Protein AF-A0A6B3D639-F1 (afdb_monomer_lite)

Structure (mmCIF, N/CA/C/O backbone):
data_AF-A0A6B3D639-F1
#
_entry.id   AF-A0A6B3D639-F1
#
loop_
_atom_site.group_PDB
_atom_site.id
_atom_site.type_symbol
_atom_site.label_atom_id
_atom_site.label_alt_id
_atom_site.label_comp_id
_atom_site.label_asym_id
_atom_site.label_entity_id
_atom_site.label_seq_id
_atom_site.pdbx_PDB_ins_code
_atom_site.Cartn_x
_atom_site.Cartn_y
_atom_site.Cartn_z
_atom_site.occupancy
_atom_site.B_iso_or_equiv
_atom_site.auth_seq_id
_atom_site.auth_comp_id
_atom_site.auth_asym_id
_atom_site.auth_atom_id
_atom_site.pdbx_PDB_model_num
ATOM 1 N N . THR A 1 1 ? 14.956 -3.664 10.866 1.00 73.38 1 THR A N 1
ATOM 2 C CA . THR A 1 1 ? 16.010 -3.058 10.020 1.00 73.38 1 THR A CA 1
ATOM 3 C C . THR A 1 1 ? 16.215 -3.821 8.718 1.00 73.38 1 THR A C 1
ATOM 5 O O . THR A 1 1 ? 16.118 -3.193 7.675 1.00 73.38 1 THR A O 1
ATOM 8 N N . GLY A 1 2 ? 16.389 -5.152 8.731 1.00 88.00 2 GLY A N 1
ATOM 9 C CA . GLY A 1 2 ? 16.582 -5.947 7.500 1.00 88.00 2 GLY A CA 1
ATOM 10 C C . GLY A 1 2 ? 15.487 -5.789 6.432 1.00 88.00 2 GLY A C 1
ATOM 11 O O . GLY A 1 2 ? 15.803 -5.559 5.270 1.00 88.00 2 GLY A O 1
ATOM 12 N N . ILE A 1 3 ? 14.206 -5.806 6.827 1.00 86.38 3 ILE A N 1
ATOM 13 C CA . ILE A 1 3 ? 13.071 -5.631 5.896 1.00 86.38 3 ILE A CA 1
ATOM 14 C C . ILE A 1 3 ? 13.111 -4.258 5.208 1.00 86.38 3 ILE A C 1
ATOM 16 O O . ILE A 1 3 ? 12.906 -4.170 4.004 1.00 86.38 3 ILE A O 1
ATOM 20 N N . GLY A 1 4 ? 13.431 -3.192 5.947 1.00 86.88 4 GLY A N 1
ATOM 21 C CA . GLY A 1 4 ? 13.510 -1.841 5.381 1.00 86.88 4 GLY A CA 1
ATOM 22 C C . GLY A 1 4 ? 14.620 -1.706 4.338 1.00 86.88 4 GLY A C 1
ATOM 23 O O . GLY A 1 4 ? 14.393 -1.150 3.268 1.00 86.88 4 GLY A O 1
ATOM 24 N N . ILE A 1 5 ? 15.797 -2.281 4.610 1.00 93.69 5 ILE A N 1
ATOM 25 C CA . ILE A 1 5 ? 16.920 -2.286 3.660 1.00 93.69 5 ILE A CA 1
ATOM 26 C C . ILE A 1 5 ? 16.566 -3.105 2.413 1.00 93.69 5 ILE A C 1
ATOM 28 O O . ILE A 1 5 ? 16.812 -2.655 1.297 1.00 93.69 5 ILE A O 1
ATOM 32 N N . ALA A 1 6 ? 15.942 -4.273 2.582 1.00 92.62 6 ALA A N 1
ATOM 33 C CA . ALA A 1 6 ? 15.509 -5.100 1.459 1.00 92.62 6 ALA A CA 1
ATOM 34 C C . ALA A 1 6 ? 14.488 -4.372 0.565 1.00 92.62 6 ALA A C 1
ATOM 36 O O . ALA A 1 6 ? 14.640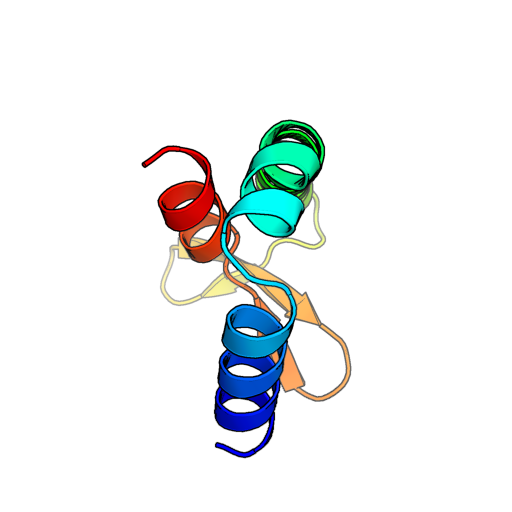 -4.364 -0.655 1.00 92.62 6 ALA A O 1
ATOM 37 N N . LEU A 1 7 ? 13.492 -3.704 1.161 1.00 89.44 7 LEU A N 1
ATOM 38 C CA . LEU A 1 7 ? 12.504 -2.913 0.419 1.00 89.44 7 LEU A CA 1
ATOM 39 C C . LEU A 1 7 ? 13.143 -1.726 -0.313 1.00 89.44 7 LEU A C 1
ATOM 41 O O . LEU A 1 7 ? 12.771 -1.440 -1.452 1.00 89.44 7 LEU A O 1
ATOM 45 N N . MET A 1 8 ? 14.133 -1.068 0.297 1.00 91.75 8 MET A N 1
ATOM 46 C CA . MET A 1 8 ? 14.899 0.002 -0.348 1.00 91.75 8 MET A CA 1
ATOM 47 C C . MET A 1 8 ? 15.625 -0.516 -1.594 1.00 91.75 8 MET A C 1
ATOM 49 O O . MET A 1 8 ? 15.453 0.041 -2.677 1.00 91.75 8 MET A O 1
ATOM 53 N N . VAL A 1 9 ? 16.396 -1.601 -1.461 1.00 94.25 9 VAL A N 1
ATOM 54 C CA . VAL A 1 9 ? 17.146 -2.193 -2.581 1.00 94.25 9 VAL A CA 1
ATOM 55 C C . VAL A 1 9 ? 16.201 -2.640 -3.696 1.00 94.25 9 VAL A C 1
ATOM 57 O O . VAL A 1 9 ? 16.451 -2.337 -4.861 1.00 94.25 9 VAL A O 1
ATOM 60 N N . ALA A 1 10 ? 15.084 -3.289 -3.354 1.00 90.38 10 ALA A N 1
ATOM 61 C CA . ALA A 1 10 ? 14.074 -3.703 -4.325 1.00 90.38 10 ALA A CA 1
ATOM 62 C C . ALA A 1 10 ? 13.475 -2.508 -5.087 1.00 90.38 10 ALA A C 1
ATOM 64 O O . ALA A 1 10 ? 13.339 -2.559 -6.308 1.00 90.38 10 ALA A O 1
ATOM 65 N N . THR A 1 11 ? 13.169 -1.413 -4.384 1.00 88.19 11 THR A N 1
ATOM 66 C CA . THR A 1 11 ? 12.615 -0.193 -4.993 1.00 88.19 11 THR A CA 1
ATOM 67 C C . THR A 1 11 ? 13.607 0.448 -5.965 1.00 88.19 11 THR A C 1
ATOM 69 O O . THR A 1 11 ? 13.227 0.828 -7.072 1.00 88.19 11 THR A O 1
ATOM 72 N N . VAL A 1 12 ? 14.889 0.521 -5.589 1.00 92.75 12 VAL A N 1
ATOM 73 C CA . VAL A 1 12 ? 15.956 1.030 -6.468 1.00 92.75 12 VAL A CA 1
ATOM 74 C C . VAL A 1 12 ? 16.111 0.146 -7.706 1.00 92.75 12 VAL A C 1
ATOM 76 O O . VAL A 1 12 ? 16.231 0.661 -8.815 1.00 92.75 12 VAL A O 1
ATOM 79 N N . TRP A 1 13 ? 16.062 -1.176 -7.531 1.00 93.69 13 TRP A N 1
ATOM 80 C CA . TRP A 1 13 ? 16.239 -2.139 -8.615 1.00 93.69 13 TRP A CA 1
ATOM 81 C C . TRP A 1 13 ? 15.088 -2.137 -9.632 1.00 93.69 13 TRP A C 1
ATOM 83 O O . TRP A 1 13 ? 15.338 -2.226 -10.831 1.00 93.69 13 TRP A O 1
ATOM 93 N N . LEU A 1 14 ? 13.837 -1.977 -9.179 1.00 88.44 14 LEU A N 1
ATOM 94 C CA . LEU A 1 14 ? 12.666 -1.860 -10.062 1.00 88.44 14 LEU A CA 1
ATOM 95 C C . LEU A 1 14 ? 12.744 -0.622 -10.970 1.00 88.44 14 LEU A C 1
ATOM 97 O O . LEU A 1 14 ? 12.287 -0.653 -12.115 1.00 88.44 14 LEU A O 1
ATOM 101 N N . GLY A 1 15 ? 13.344 0.463 -10.476 1.00 88.06 15 GLY A N 1
ATOM 102 C CA . GLY A 1 15 ? 13.522 1.699 -11.226 1.00 88.06 15 GLY A CA 1
ATOM 103 C C . GLY A 1 15 ? 12.211 2.441 -11.521 1.00 88.06 15 GLY A C 1
ATOM 104 O O . GLY A 1 15 ? 11.098 1.924 -11.411 1.00 88.06 15 GLY A O 1
ATOM 105 N N . HIS A 1 16 ? 12.332 3.705 -11.930 1.00 86.94 16 HIS A N 1
ATOM 106 C CA . HIS A 1 16 ? 11.180 4.606 -12.055 1.00 86.94 16 HIS A CA 1
ATOM 107 C C . HIS A 1 16 ? 10.140 4.146 -13.096 1.00 86.94 16 HIS A C 1
ATOM 109 O O . HIS A 1 16 ? 8.939 4.322 -12.906 1.00 86.94 16 HIS A O 1
ATOM 115 N N . ARG A 1 17 ? 10.578 3.524 -14.199 1.00 87.19 17 ARG A N 1
ATOM 116 C CA . ARG A 1 17 ? 9.688 3.126 -15.304 1.00 87.19 17 ARG A CA 1
ATOM 117 C C . ARG A 1 17 ? 8.751 1.973 -14.923 1.00 87.19 17 ARG A C 1
ATOM 119 O O . ARG A 1 17 ? 7.567 2.019 -15.263 1.00 87.19 17 ARG A O 1
ATOM 126 N N . ALA A 1 18 ? 9.260 0.968 -14.207 1.00 87.81 18 ALA A N 1
ATOM 127 C CA . ALA A 1 18 ? 8.433 -0.119 -13.688 1.00 87.81 18 ALA A CA 1
ATOM 128 C C . ALA A 1 18 ? 7.515 0.387 -12.566 1.00 87.81 18 ALA A C 1
ATOM 130 O O . ALA A 1 18 ? 6.333 0.058 -12.540 1.00 87.81 18 ALA A O 1
ATOM 131 N N . LEU A 1 19 ? 8.017 1.274 -11.699 1.00 86.94 19 LEU A N 1
ATOM 132 C CA . LEU A 1 19 ? 7.199 1.868 -10.642 1.00 86.94 19 LEU A CA 1
ATOM 133 C C . LEU A 1 19 ? 6.006 2.639 -11.220 1.00 86.94 19 LEU A C 1
ATOM 135 O O . LEU A 1 19 ? 4.877 2.424 -10.797 1.00 86.94 19 LEU A O 1
ATOM 139 N N . ARG A 1 20 ? 6.236 3.464 -12.251 1.00 88.31 20 ARG A N 1
ATOM 140 C CA . ARG A 1 20 ? 5.190 4.270 -12.901 1.00 88.31 20 ARG A CA 1
ATOM 141 C C . ARG A 1 20 ? 4.094 3.421 -13.545 1.00 88.31 20 ARG A C 1
ATOM 143 O O . ARG A 1 20 ? 2.932 3.809 -13.527 1.00 88.31 20 ARG A O 1
ATOM 150 N N . THR A 1 21 ? 4.451 2.269 -14.109 1.00 91.12 21 THR A N 1
ATOM 151 C CA . THR A 1 21 ? 3.466 1.325 -14.668 1.00 91.12 21 THR A CA 1
ATOM 152 C C . THR A 1 21 ? 2.710 0.565 -13.579 1.00 91.12 21 THR A C 1
ATOM 154 O O . THR A 1 21 ? 1.548 0.225 -13.781 1.00 91.12 21 THR A O 1
ATOM 157 N N . ALA A 1 22 ? 3.318 0.372 -12.407 1.00 89.00 22 ALA A N 1
ATOM 158 C CA . ALA A 1 22 ? 2.676 -0.227 -11.242 1.00 89.00 22 ALA A CA 1
ATOM 159 C C . ALA A 1 22 ? 1.766 0.741 -10.458 1.00 89.00 22 ALA A C 1
ATOM 161 O O . ALA A 1 22 ? 0.936 0.268 -9.685 1.00 89.00 22 ALA A O 1
ATOM 162 N N . VAL A 1 23 ? 1.865 2.066 -10.659 1.00 91.12 23 VAL A N 1
ATOM 163 C CA . VAL A 1 23 ? 1.082 3.081 -9.914 1.00 91.12 23 VAL A CA 1
ATOM 164 C C . VAL A 1 23 ? -0.422 2.778 -9.859 1.00 91.12 23 VAL A C 1
ATOM 166 O O . VAL A 1 23 ? -0.961 2.796 -8.755 1.00 91.12 23 VAL A O 1
ATOM 169 N N . PRO A 1 24 ? -1.127 2.438 -10.960 1.00 91.50 24 PRO A N 1
ATOM 170 C CA . PRO A 1 24 ? -2.562 2.146 -10.886 1.00 91.50 24 PRO A CA 1
ATOM 171 C C . PRO A 1 24 ? -2.883 0.952 -9.975 1.00 91.50 24 PRO A C 1
ATOM 173 O O . PRO A 1 24 ? -3.870 0.967 -9.242 1.00 91.50 24 PRO A O 1
ATOM 176 N N . VAL A 1 25 ? -2.020 -0.068 -9.984 1.00 92.69 25 VAL A N 1
ATOM 177 C CA . VAL A 1 25 ? -2.158 -1.257 -9.131 1.00 92.69 25 VAL A CA 1
ATOM 178 C C . VAL A 1 25 ? -1.864 -0.908 -7.674 1.00 92.69 25 VAL A C 1
ATOM 180 O O . VAL A 1 25 ? -2.638 -1.275 -6.793 1.00 92.69 25 VAL A O 1
ATOM 183 N N . LEU A 1 26 ? -0.791 -0.156 -7.413 1.00 90.88 26 LEU A N 1
ATOM 184 C CA . LEU A 1 26 ? -0.450 0.335 -6.074 1.00 90.88 26 LEU A CA 1
ATOM 185 C C . LEU A 1 26 ? -1.559 1.225 -5.504 1.00 90.88 26 LEU A C 1
ATOM 187 O O . LEU A 1 26 ? -1.826 1.192 -4.301 1.00 90.88 26 LEU A O 1
ATOM 191 N N . TYR A 1 27 ? -2.241 1.985 -6.364 1.00 91.88 27 TYR A N 1
ATOM 192 C CA . TYR A 1 27 ? -3.354 2.843 -5.974 1.00 91.88 27 TYR A CA 1
ATOM 193 C C . TYR A 1 27 ? -4.558 2.007 -5.561 1.00 91.88 27 TYR A C 1
ATOM 195 O O . TYR A 1 27 ? -5.076 2.181 -4.457 1.00 91.88 27 TYR A O 1
ATOM 203 N N . GLY A 1 28 ? -4.944 1.029 -6.386 1.00 94.00 28 GLY A N 1
ATOM 204 C CA . GLY A 1 28 ? -5.996 0.074 -6.038 1.00 94.00 28 GLY A CA 1
ATOM 205 C C . GLY A 1 28 ? -5.688 -0.687 -4.744 1.00 94.00 28 GLY A C 1
ATOM 206 O O . GLY A 1 28 ? -6.554 -0.803 -3.879 1.00 94.00 28 GLY A O 1
ATOM 207 N N . ALA A 1 29 ? -4.439 -1.126 -4.561 1.00 93.81 29 ALA A N 1
ATOM 208 C CA . ALA A 1 29 ? -3.988 -1.777 -3.333 1.00 93.81 29 ALA A CA 1
ATOM 209 C C . ALA A 1 29 ? -4.071 -0.844 -2.112 1.00 93.81 29 ALA A C 1
ATOM 211 O O . ALA A 1 29 ? -4.512 -1.267 -1.045 1.00 93.81 29 ALA A O 1
ATOM 212 N N . SER A 1 30 ? -3.706 0.431 -2.265 1.00 91.81 30 SER A N 1
ATOM 213 C CA . SER A 1 30 ? -3.801 1.436 -1.199 1.00 91.81 30 SER A CA 1
ATOM 214 C C . SER A 1 30 ? -5.249 1.679 -0.770 1.00 91.81 30 SER A C 1
ATOM 216 O O . SER A 1 30 ? -5.546 1.671 0.425 1.00 91.81 30 SER A O 1
ATOM 218 N N . VAL A 1 31 ? -6.167 1.831 -1.730 1.00 93.56 31 VAL A N 1
ATOM 219 C CA . VAL A 1 31 ? -7.605 1.969 -1.449 1.00 93.56 31 VAL A CA 1
ATOM 220 C C . VAL A 1 31 ? -8.135 0.716 -0.757 1.00 93.56 31 VAL A C 1
ATOM 222 O O . VAL A 1 31 ? -8.818 0.814 0.261 1.00 93.56 31 VAL A O 1
ATOM 225 N N . PHE A 1 32 ? -7.770 -0.465 -1.257 1.00 93.81 32 PHE A N 1
ATOM 226 C CA . PHE A 1 32 ? -8.154 -1.733 -0.649 1.00 93.81 32 PHE A CA 1
ATOM 227 C C . PHE A 1 32 ? -7.674 -1.848 0.804 1.00 93.81 32 PHE A C 1
ATOM 229 O O . PHE A 1 32 ? -8.457 -2.226 1.669 1.00 93.81 32 PHE A O 1
ATOM 236 N N . LEU A 1 33 ? -6.427 -1.471 1.105 1.00 90.81 33 LEU A N 1
ATOM 237 C CA . LEU A 1 33 ? -5.889 -1.504 2.469 1.00 90.81 33 LEU A CA 1
ATOM 238 C C . LEU A 1 33 ? -6.615 -0.542 3.418 1.00 90.81 33 LEU A C 1
ATOM 240 O O . LEU A 1 33 ? -6.846 -0.897 4.574 1.00 90.81 33 LEU A O 1
ATOM 244 N N . ILE A 1 34 ? -6.998 0.652 2.949 1.00 91.88 34 ILE A N 1
ATOM 245 C CA . ILE A 1 34 ? -7.818 1.579 3.744 1.00 91.88 34 ILE A CA 1
ATOM 246 C C . ILE A 1 34 ? -9.172 0.943 4.067 1.00 91.88 34 ILE A C 1
ATOM 248 O O . ILE A 1 34 ? -9.591 0.953 5.222 1.00 91.88 34 ILE A O 1
ATOM 252 N N . LEU A 1 35 ? -9.844 0.370 3.065 1.00 92.25 35 LEU A N 1
ATOM 253 C CA . LEU A 1 35 ? -11.129 -0.302 3.267 1.00 92.25 35 LEU A CA 1
ATOM 254 C C . LEU A 1 35 ? -10.987 -1.501 4.210 1.00 92.25 35 LEU A C 1
ATOM 256 O O . LEU A 1 35 ? -11.833 -1.711 5.075 1.00 92.25 35 LEU A 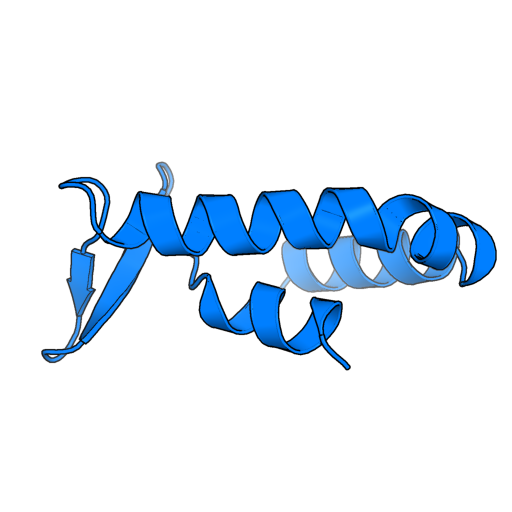O 1
ATOM 260 N N . LEU A 1 36 ? -9.890 -2.251 4.093 1.00 90.69 36 LEU A N 1
ATOM 261 C CA . LEU A 1 36 ? -9.606 -3.403 4.937 1.00 90.69 36 LEU A CA 1
ATOM 262 C C . LEU A 1 36 ? -9.404 -3.005 6.403 1.00 90.69 36 LEU A C 1
ATOM 264 O O . LEU A 1 36 ? -9.867 -3.724 7.285 1.00 90.69 36 LEU A O 1
ATOM 268 N N . VAL A 1 37 ? -8.806 -1.844 6.686 1.00 91.44 37 VAL A N 1
ATOM 269 C CA . VAL A 1 37 ? -8.724 -1.321 8.061 1.00 91.44 37 VAL A CA 1
ATOM 270 C C . VAL A 1 37 ? -10.090 -1.072 8.683 1.00 91.44 37 VAL A C 1
ATOM 272 O O . VAL A 1 37 ? -10.189 -1.153 9.895 1.00 91.44 37 VAL A O 1
ATOM 275 N N . LEU A 1 38 ? -11.141 -0.794 7.909 1.00 88.38 38 LEU A N 1
ATOM 276 C CA . LEU A 1 38 ? -12.488 -0.568 8.454 1.00 88.38 38 LEU A CA 1
ATOM 277 C C . LEU A 1 38 ? -13.206 -1.868 8.848 1.00 88.38 38 LEU A C 1
ATOM 279 O O . LEU A 1 38 ? -14.230 -1.832 9.527 1.00 88.38 38 LEU A O 1
ATOM 283 N N . THR A 1 39 ? -12.684 -3.016 8.421 1.00 87.69 39 THR A N 1
ATOM 284 C CA . THR A 1 39 ? -13.180 -4.342 8.811 1.00 87.69 39 THR A CA 1
ATOM 285 C C . THR A 1 39 ? -12.673 -4.705 10.218 1.00 87.69 39 THR A C 1
ATOM 287 O O . THR A 1 39 ? -11.751 -4.054 10.712 1.00 87.69 39 THR A O 1
ATOM 290 N N . PRO A 1 40 ? -13.181 -5.763 10.883 1.00 84.19 40 PRO A N 1
ATOM 291 C CA . PRO A 1 40 ? -12.665 -6.200 12.192 1.00 84.19 40 PRO A CA 1
ATOM 292 C C . PRO A 1 40 ? -11.190 -6.652 12.190 1.00 84.19 40 PRO A C 1
ATOM 294 O O . PRO A 1 40 ? -10.657 -6.999 13.239 1.00 84.19 40 PRO A O 1
ATOM 297 N N . LEU A 1 41 ? -10.525 -6.665 11.028 1.00 83.94 41 LEU A N 1
ATOM 298 C CA . LEU A 1 41 ? -9.073 -6.841 10.908 1.00 83.94 41 LEU A CA 1
ATOM 299 C C . LEU A 1 41 ? -8.289 -5.573 11.291 1.00 83.94 41 LEU A C 1
ATOM 301 O O . LEU A 1 41 ? -7.083 -5.640 11.548 1.00 83.94 41 LEU A O 1
ATOM 305 N N . GLY A 1 42 ? -8.964 -4.423 11.318 1.00 86.81 42 GLY A N 1
ATOM 306 C CA . GLY A 1 42 ? -8.453 -3.191 11.891 1.00 86.81 42 GLY A CA 1
ATOM 307 C C . GLY A 1 42 ? -8.290 -3.305 13.401 1.00 86.81 42 GLY A C 1
ATOM 308 O O . GLY A 1 42 ? -9.025 -3.999 14.099 1.00 86.81 42 GLY A O 1
ATOM 309 N N . SER A 1 43 ? -7.280 -2.623 13.920 1.00 87.44 43 SER A N 1
ATOM 310 C CA . SER A 1 43 ? -6.985 -2.573 15.340 1.00 87.44 43 SER A CA 1
ATOM 311 C C . SER A 1 43 ? -6.838 -1.131 15.798 1.00 87.44 43 SER A C 1
ATOM 313 O O . SER A 1 43 ? -6.196 -0.305 15.143 1.00 87.44 43 SER A O 1
ATOM 315 N N . THR A 1 44 ? -7.437 -0.844 16.952 1.00 85.31 44 THR A N 1
ATOM 316 C CA . THR A 1 44 ? -7.286 0.439 17.632 1.00 85.31 44 THR A CA 1
ATOM 317 C C . THR A 1 44 ? -6.028 0.409 18.486 1.00 85.31 44 THR A C 1
ATOM 319 O O . THR A 1 44 ? -5.917 -0.399 19.408 1.00 85.31 44 THR A O 1
ATOM 322 N N . ILE A 1 45 ? -5.085 1.302 18.201 1.00 85.75 45 ILE A N 1
ATOM 323 C CA . ILE A 1 45 ? -3.886 1.522 19.016 1.00 85.75 45 ILE A CA 1
ATOM 324 C C . ILE A 1 45 ? -3.897 2.989 19.440 1.00 85.75 45 ILE A C 1
ATOM 326 O O . ILE A 1 45 ? -4.003 3.870 18.593 1.00 85.75 45 ILE A O 1
ATOM 330 N N . ASN A 1 46 ? -3.827 3.260 20.748 1.00 85.19 46 ASN A N 1
ATOM 331 C CA . ASN A 1 46 ? -3.871 4.620 21.310 1.00 85.19 46 ASN A CA 1
ATOM 332 C C . ASN A 1 46 ? -5.082 5.454 20.835 1.00 85.19 46 ASN A C 1
ATOM 334 O O . ASN A 1 46 ? -4.955 6.638 20.545 1.00 85.19 46 ASN A O 1
ATOM 338 N N . GLY A 1 47 ? -6.255 4.823 20.704 1.00 84.38 47 GLY A N 1
ATOM 339 C CA . GLY A 1 47 ? -7.479 5.479 20.222 1.00 84.38 47 GLY A CA 1
ATOM 340 C C . GLY A 1 47 ? -7.573 5.650 18.699 1.00 84.38 47 GLY A C 1
ATOM 341 O O . GLY A 1 47 ? -8.625 6.045 18.208 1.00 84.38 47 GLY A O 1
ATOM 342 N N . ALA A 1 48 ? -6.530 5.301 17.937 1.00 84.69 48 ALA A N 1
ATOM 343 C CA . ALA A 1 48 ? -6.535 5.360 16.478 1.00 84.69 48 ALA A CA 1
ATOM 344 C C . ALA A 1 48 ? -6.819 3.981 15.855 1.00 84.69 48 ALA A C 1
ATOM 346 O O . ALA A 1 48 ? -6.017 3.055 15.989 1.00 84.69 48 ALA A O 1
ATOM 347 N N . HIS A 1 49 ? -7.948 3.849 15.149 1.00 86.69 49 HIS A N 1
ATOM 348 C CA . HIS A 1 49 ? -8.320 2.650 14.382 1.00 86.69 49 HIS A CA 1
ATOM 349 C C . HIS A 1 49 ? -7.754 2.722 12.958 1.00 86.69 49 HIS A C 1
ATOM 351 O O . HIS A 1 49 ? -8.461 2.986 11.986 1.00 86.69 49 HIS A O 1
ATOM 357 N N . SER A 1 50 ? -6.436 2.568 12.854 1.00 90.50 50 SER A N 1
ATOM 358 C CA . SER A 1 50 ? -5.685 2.766 11.606 1.00 90.50 50 SER A CA 1
ATOM 359 C C . SER A 1 50 ? -4.615 1.701 11.357 1.00 90.50 50 SER A C 1
ATOM 361 O O . SER A 1 50 ? -3.797 1.848 10.448 1.00 90.50 50 SER A O 1
ATOM 363 N N . TRP A 1 51 ? -4.616 0.627 12.150 1.00 90.00 51 TRP A N 1
ATOM 364 C CA . TRP A 1 51 ? -3.562 -0.383 12.150 1.00 90.00 51 TRP A CA 1
ATOM 365 C C . TRP A 1 51 ? -4.099 -1.759 11.791 1.00 90.00 51 TRP A C 1
ATOM 367 O O . TRP A 1 51 ? -5.039 -2.233 12.420 1.00 90.00 51 TRP A O 1
ATOM 377 N N . ILE A 1 52 ? -3.448 -2.445 10.856 1.00 89.62 52 ILE A N 1
ATOM 378 C CA . ILE A 1 52 ? -3.695 -3.858 10.557 1.00 89.62 52 ILE A CA 1
ATOM 379 C C . ILE A 1 52 ? -2.635 -4.674 11.289 1.00 89.62 52 ILE A C 1
ATOM 381 O O . ILE A 1 52 ? -1.437 -4.506 11.041 1.00 89.62 52 ILE A O 1
ATOM 385 N N . LYS A 1 53 ? -3.058 -5.564 12.188 1.00 89.25 53 LYS A N 1
ATOM 386 C CA . LYS A 1 53 ? -2.146 -6.506 12.847 1.00 89.25 53 LYS A CA 1
ATOM 387 C C . LYS A 1 53 ? -1.979 -7.736 11.969 1.00 89.25 53 LYS A C 1
ATOM 389 O O . LYS A 1 53 ? -2.949 -8.414 11.648 1.00 89.25 53 LYS A O 1
ATOM 394 N N . LEU A 1 54 ? -0.740 -8.011 11.592 1.00 85.38 54 LEU A N 1
ATOM 395 C CA . LEU A 1 54 ? -0.362 -9.169 10.798 1.00 85.38 54 LEU A CA 1
ATOM 396 C C . LEU A 1 54 ? 0.248 -10.247 11.711 1.00 85.38 54 LEU A C 1
ATOM 398 O O . LEU A 1 54 ? 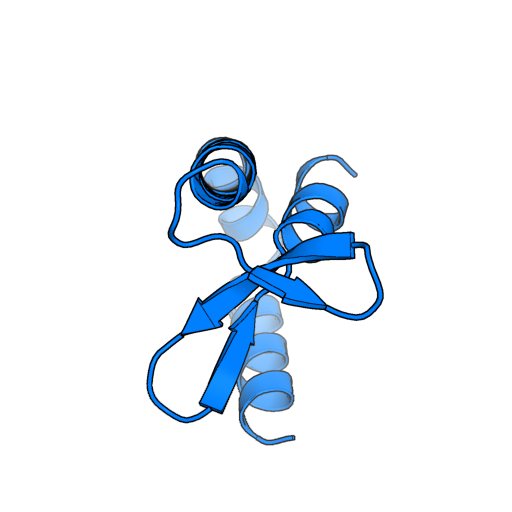0.828 -9.928 12.757 1.00 85.38 54 LEU A O 1
ATOM 402 N N . PRO A 1 55 ? 0.136 -11.533 11.340 1.00 81.19 55 PRO A N 1
ATOM 403 C CA . PRO A 1 55 ? 0.796 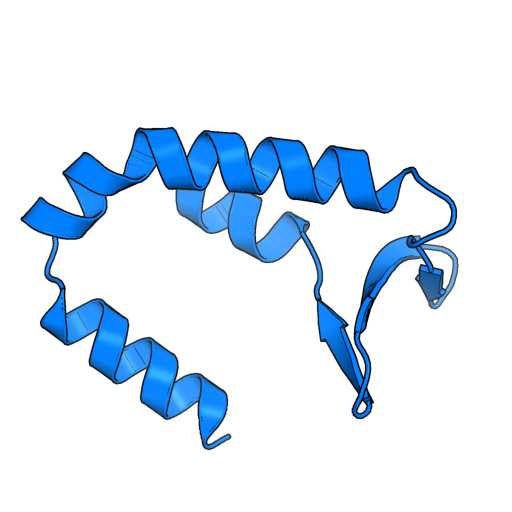-12.611 12.069 1.00 81.19 55 PRO A CA 1
ATOM 404 C C . PRO A 1 55 ? 2.317 -12.387 12.127 1.00 81.19 55 PRO A C 1
ATOM 406 O O . PRO A 1 55 ? 2.909 -11.817 11.214 1.00 81.19 55 PRO A O 1
ATOM 409 N N . GLY A 1 56 ? 2.955 -12.823 13.218 1.00 81.25 56 GLY A N 1
ATOM 410 C CA . GLY A 1 56 ? 4.400 -12.641 13.432 1.00 81.25 56 GLY A CA 1
ATOM 411 C C . GLY A 1 56 ? 4.802 -11.321 14.102 1.00 81.25 56 GLY A C 1
ATOM 412 O O . GLY A 1 56 ? 5.973 -10.961 14.071 1.00 81.25 56 GLY A O 1
ATOM 413 N N . GLY A 1 57 ? 3.853 -10.598 14.711 1.00 82.62 57 GLY A N 1
ATOM 414 C CA . GLY A 1 57 ? 4.127 -9.349 15.440 1.00 82.62 57 GLY A CA 1
ATOM 415 C C . GLY A 1 57 ? 4.273 -8.119 14.541 1.00 82.62 57 GLY A C 1
ATOM 416 O O . GLY A 1 57 ? 4.679 -7.056 15.006 1.00 82.62 57 GLY A O 1
ATOM 417 N N . PHE A 1 58 ? 3.933 -8.248 13.258 1.00 84.25 58 PHE A N 1
ATOM 418 C CA . PHE A 1 58 ? 3.966 -7.144 12.313 1.00 84.25 58 PHE A CA 1
ATOM 419 C C . PHE A 1 58 ? 2.708 -6.285 12.427 1.00 84.25 58 PHE A C 1
ATOM 421 O O . PHE A 1 58 ? 1.603 -6.768 12.671 1.00 84.25 58 PHE A O 1
ATOM 428 N N . SER A 1 59 ? 2.882 -4.986 12.219 1.00 87.94 59 SER A N 1
ATOM 429 C CA . SER A 1 59 ? 1.785 -4.032 12.142 1.00 87.94 59 SER A CA 1
ATOM 430 C C . SER A 1 59 ? 1.964 -3.190 10.890 1.00 87.94 59 SER A C 1
ATOM 432 O O . SER A 1 59 ? 3.073 -2.766 10.565 1.00 87.94 59 SER A O 1
ATOM 434 N N . LEU A 1 60 ? 0.877 -3.023 10.148 1.00 89.00 60 LEU A N 1
ATOM 435 C CA . LEU A 1 60 ? 0.868 -2.308 8.885 1.00 89.00 60 LEU A CA 1
ATOM 436 C C . LEU A 1 60 ? -0.124 -1.159 8.983 1.00 89.00 60 LEU A C 1
ATOM 438 O O . LEU A 1 60 ? -1.274 -1.349 9.379 1.00 89.00 60 LEU A O 1
ATOM 442 N N . GLN A 1 61 ? 0.334 0.032 8.614 1.00 92.00 61 GLN A N 1
ATOM 443 C CA . GLN A 1 61 ? -0.479 1.237 8.609 1.00 92.00 61 GLN A CA 1
ATOM 444 C C . GLN A 1 61 ? -0.774 1.639 7.155 1.00 92.00 61 GLN A C 1
ATOM 446 O O . GLN A 1 61 ? 0.140 2.080 6.452 1.00 92.00 61 GLN A O 1
ATOM 451 N N . PRO A 1 62 ? -2.024 1.501 6.666 1.00 90.00 62 PRO A N 1
ATOM 452 C CA . PRO A 1 62 ? -2.350 1.802 5.270 1.00 90.00 62 PRO A CA 1
ATOM 453 C C . PRO A 1 62 ? -2.013 3.229 4.841 1.00 90.00 62 PRO A C 1
ATOM 455 O O . PRO A 1 62 ? -1.657 3.446 3.687 1.00 90.00 62 PRO A O 1
ATOM 458 N N . SER A 1 63 ? -2.068 4.201 5.759 1.00 90.44 63 SER A N 1
ATOM 459 C CA . SER A 1 63 ? -1.767 5.605 5.450 1.00 90.44 63 SER A CA 1
ATOM 460 C C . SER A 1 63 ? -0.343 5.830 4.934 1.00 90.44 63 SER A C 1
ATOM 462 O O . SER A 1 63 ? -0.115 6.793 4.207 1.00 90.44 63 SER A O 1
ATOM 464 N N . GLU A 1 64 ? 0.612 4.954 5.268 1.00 91.00 64 GLU A N 1
ATO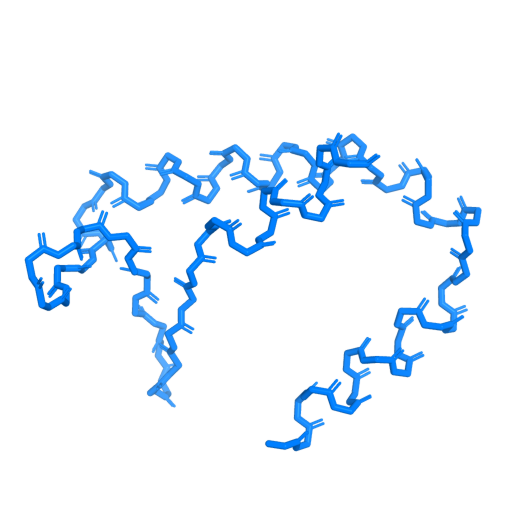M 465 C CA . GLU A 1 64 ? 1.973 5.031 4.724 1.00 91.00 64 GLU A CA 1
ATOM 466 C C . GLU A 1 64 ? 1.999 4.728 3.218 1.00 91.00 64 GLU A C 1
ATOM 468 O O . GLU A 1 64 ? 2.653 5.440 2.458 1.00 91.00 64 GLU A O 1
ATOM 473 N N . PHE A 1 65 ? 1.227 3.737 2.764 1.00 90.06 65 PHE A N 1
ATOM 474 C CA . PHE A 1 65 ? 1.147 3.348 1.349 1.00 90.06 65 PHE A CA 1
ATOM 475 C C . PHE A 1 65 ? 0.390 4.378 0.509 1.00 90.06 65 PHE A C 1
ATOM 477 O O . PHE A 1 65 ? 0.778 4.689 -0.618 1.00 90.06 65 PHE A O 1
ATOM 484 N N . VAL A 1 66 ? -0.658 4.960 1.089 1.00 91.31 66 VAL A N 1
ATOM 485 C CA . VAL A 1 66 ? -1.480 5.992 0.444 1.00 91.31 66 VAL A CA 1
ATOM 486 C C . VAL A 1 66 ? -0.647 7.227 0.110 1.00 91.31 66 VAL A C 1
ATOM 488 O O . VAL A 1 66 ? -0.739 7.737 -1.004 1.00 91.31 66 VAL A O 1
ATOM 491 N N . LYS A 1 67 ? 0.214 7.673 1.037 1.00 87.75 67 LYS A N 1
ATOM 492 C CA . LYS A 1 67 ? 1.103 8.827 0.824 1.00 87.75 67 LYS A CA 1
ATOM 493 C C . LYS A 1 67 ? 2.003 8.646 -0.396 1.00 87.75 67 LYS A C 1
ATOM 495 O O . LYS A 1 67 ? 2.109 9.552 -1.210 1.00 87.75 67 LYS A O 1
ATOM 500 N N . ILE A 1 68 ? 2.626 7.476 -0.519 1.00 85.88 68 ILE A N 1
ATOM 501 C CA . ILE A 1 68 ? 3.580 7.184 -1.599 1.00 85.88 68 ILE A CA 1
ATOM 502 C C . ILE A 1 68 ? 2.873 7.080 -2.952 1.00 85.88 68 ILE A C 1
ATOM 504 O O . ILE A 1 68 ? 3.466 7.379 -3.9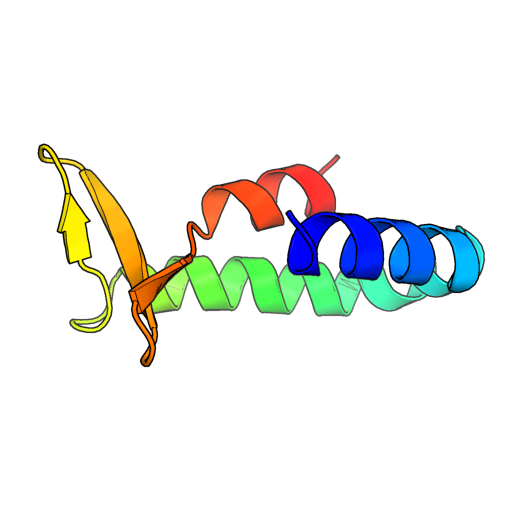79 1.00 85.88 68 ILE A O 1
ATOM 508 N N . THR A 1 69 ? 1.619 6.636 -2.961 1.00 84.69 69 THR A N 1
ATOM 509 C CA . THR A 1 69 ? 0.916 6.341 -4.211 1.00 84.69 69 THR A CA 1
ATOM 510 C C . THR A 1 69 ? 0.207 7.553 -4.819 1.00 84.69 69 THR A C 1
ATOM 512 O O . THR A 1 69 ? -0.056 7.565 -6.019 1.00 84.69 69 THR A O 1
ATOM 515 N N . ILE A 1 70 ? -0.149 8.547 -3.999 1.00 83.38 70 ILE A N 1
ATOM 516 C CA . ILE A 1 70 ? -0.875 9.748 -4.445 1.00 83.38 70 ILE A CA 1
ATOM 517 C C . ILE A 1 70 ? 0.068 10.886 -4.872 1.00 83.38 70 ILE A C 1
ATOM 519 O O . ILE A 1 70 ? -0.326 11.696 -5.710 1.00 83.38 70 ILE A O 1
ATOM 523 N N . ILE A 1 71 ? 1.269 10.969 -4.289 1.00 81.12 71 ILE A N 1
ATOM 524 C CA . ILE A 1 71 ? 2.295 11.980 -4.618 1.00 81.12 71 ILE A CA 1
ATOM 525 C C . ILE A 1 71 ? 2.985 11.626 -5.937 1.00 81.12 71 ILE A C 1
ATOM 527 O O . ILE A 1 71 ? 3.156 12.548 -6.765 1.00 81.12 71 ILE A O 1
#

Sequence (71 aa):
TGIGIALMVATVWLGHRALRTAVPVLYGASVFLILLVLTPLGSTINGAHSWIKLPGGFSLQPSEFVKITII

pLDDT: mean 88.54, std 3.8, range [73.38, 94.25]

Foldseek 3Di:
DVVVVVVVVVDVVCDDVNVVVCLVVLQVVLVVLQVVLVPPQFDQDPNDRQWGQDPPRDIDGSVVSNVVSPD

Radius of gyration: 13.74 Å; chains: 1; bounding box: 30×25×37 Å

Secondary structure (DSSP, 8-state):
-HHHHHHHHHHHHHHHHHHHHHHHHHHHHHHHHHHHHTSTTEEEETTEEEEEEETTTEEE-HHHHHHHHH-